Protein AF-A0A7J5V8K5-F1 (afdb_monomer_lite)

Structure (mmCIF, N/CA/C/O backbone):
data_AF-A0A7J5V8K5-F1
#
_entry.id   AF-A0A7J5V8K5-F1
#
loop_
_atom_site.group_PDB
_atom_site.id
_atom_site.type_symbol
_atom_site.label_atom_id
_atom_site.label_alt_id
_atom_site.label_comp_id
_atom_site.label_asym_id
_atom_site.label_entity_id
_atom_site.label_seq_id
_atom_site.pdbx_PDB_ins_code
_atom_site.Cartn_x
_atom_site.Cartn_y
_atom_site.Cartn_z
_atom_site.occupancy
_atom_site.B_iso_or_equiv
_atom_site.auth_seq_id
_atom_site.auth_comp_id
_atom_site.auth_asym_id
_atom_site.auth_atom_id
_atom_site.pdbx_PDB_model_num
ATOM 1 N N . MET A 1 1 ? 16.771 4.277 -24.508 1.00 69.88 1 MET A N 1
ATOM 2 C CA . MET A 1 1 ? 15.821 3.218 -24.104 1.00 69.88 1 MET A CA 1
ATOM 3 C C . MET A 1 1 ? 15.955 2.883 -22.623 1.00 69.88 1 MET A C 1
ATOM 5 O O . MET A 1 1 ? 14.936 2.767 -21.957 1.00 69.88 1 MET A O 1
ATOM 9 N N . ASP A 1 2 ? 17.167 2.851 -22.069 1.00 85.88 2 ASP A N 1
ATOM 10 C CA . ASP A 1 2 ? 17.389 2.451 -20.666 1.00 85.88 2 ASP A CA 1
ATOM 11 C C . ASP A 1 2 ? 16.831 3.447 -19.639 1.00 85.88 2 ASP A C 1
ATOM 13 O O . ASP A 1 2 ? 16.218 3.052 -18.650 1.00 85.88 2 ASP A O 1
ATOM 17 N N . TYR A 1 3 ? 16.928 4.752 -19.916 1.00 93.81 3 TYR A N 1
ATOM 18 C CA . TYR A 1 3 ? 16.337 5.787 -19.059 1.00 93.81 3 TYR A CA 1
ATOM 19 C C . TYR A 1 3 ? 14.814 5.668 -18.930 1.00 93.81 3 TYR A C 1
ATOM 21 O O . TYR A 1 3 ? 14.269 5.931 -17.862 1.00 93.81 3 TYR A O 1
ATOM 29 N N . LEU A 1 4 ? 14.125 5.238 -19.994 1.00 95.12 4 LEU A N 1
ATOM 30 C CA . LEU A 1 4 ? 12.677 5.025 -19.966 1.00 95.12 4 LEU A CA 1
ATOM 31 C C . LEU A 1 4 ? 12.321 3.916 -18.969 1.00 95.12 4 LEU A C 1
ATOM 33 O O . LEU A 1 4 ? 11.421 4.083 -18.152 1.00 95.12 4 LEU A O 1
ATOM 37 N N . ILE A 1 5 ? 13.061 2.805 -19.009 1.00 93.12 5 ILE A N 1
ATOM 38 C CA . ILE A 1 5 ? 12.862 1.668 -18.105 1.00 93.12 5 ILE A CA 1
ATOM 39 C C . ILE A 1 5 ? 13.122 2.093 -16.657 1.00 93.12 5 ILE A C 1
ATOM 41 O O . ILE A 1 5 ? 12.309 1.806 -15.783 1.00 93.12 5 ILE A O 1
ATOM 45 N N . ILE A 1 6 ? 14.199 2.841 -16.400 1.00 94.38 6 ILE A N 1
ATOM 46 C CA . ILE A 1 6 ? 14.510 3.351 -15.056 1.00 94.38 6 ILE A CA 1
ATOM 47 C C . ILE A 1 6 ? 13.384 4.255 -14.533 1.00 94.38 6 ILE A C 1
ATOM 49 O O . ILE A 1 6 ? 12.945 4.089 -13.394 1.00 94.38 6 ILE A O 1
ATOM 53 N N . LEU A 1 7 ? 12.865 5.172 -15.357 1.00 96.31 7 LEU A N 1
ATOM 54 C CA . LEU A 1 7 ? 11.741 6.033 -14.975 1.00 96.31 7 LEU A CA 1
ATOM 55 C C . LEU A 1 7 ? 10.473 5.226 -14.664 1.00 96.31 7 LEU A C 1
ATOM 57 O O . LEU A 1 7 ? 9.782 5.537 -13.694 1.00 96.31 7 LEU A O 1
ATOM 61 N N . ILE A 1 8 ? 10.191 4.169 -15.433 1.00 96.12 8 ILE A N 1
ATOM 62 C CA . ILE A 1 8 ? 9.069 3.255 -15.169 1.00 96.12 8 ILE A CA 1
ATOM 63 C C . ILE A 1 8 ? 9.258 2.544 -13.827 1.00 96.12 8 ILE A C 1
ATOM 65 O O . ILE A 1 8 ? 8.321 2.494 -13.029 1.00 96.12 8 ILE A O 1
ATOM 69 N N . ILE A 1 9 ? 10.455 2.026 -13.542 1.00 96.44 9 ILE A N 1
ATOM 70 C CA . ILE A 1 9 ? 10.759 1.336 -12.279 1.00 96.44 9 ILE A CA 1
ATOM 71 C C . ILE A 1 9 ? 10.558 2.280 -11.091 1.00 96.44 9 ILE A C 1
ATOM 73 O O . ILE A 1 9 ? 9.871 1.930 -10.129 1.00 96.44 9 ILE A O 1
ATOM 77 N N . ILE A 1 10 ? 11.099 3.497 -11.168 1.00 97.50 10 ILE A N 1
ATOM 78 C CA . ILE A 1 10 ? 10.963 4.497 -10.102 1.00 97.50 10 ILE A CA 1
ATOM 79 C C . ILE A 1 10 ? 9.493 4.896 -9.934 1.00 97.50 10 ILE A C 1
ATOM 81 O O . ILE A 1 10 ? 8.965 4.849 -8.822 1.00 97.50 10 ILE A O 1
ATOM 85 N N . GLY A 1 11 ? 8.810 5.237 -11.030 1.00 97.75 11 GLY A N 1
ATOM 86 C CA . GLY A 1 11 ? 7.411 5.662 -11.008 1.00 97.75 11 GLY A CA 1
ATOM 87 C C . GLY A 1 11 ? 6.476 4.589 -10.449 1.00 97.75 11 GLY A C 1
ATOM 88 O O . GLY A 1 11 ? 5.663 4.877 -9.571 1.00 97.75 11 GLY A O 1
ATOM 89 N N . THR A 1 12 ? 6.626 3.338 -10.890 1.00 97.19 12 THR A N 1
ATOM 90 C CA . THR A 1 12 ? 5.828 2.211 -10.376 1.00 97.19 12 THR A CA 1
ATOM 91 C C . THR A 1 12 ? 6.148 1.893 -8.919 1.00 97.19 12 THR A C 1
ATOM 93 O O . THR A 1 12 ? 5.227 1.611 -8.159 1.00 97.19 12 THR A O 1
ATOM 96 N N . SER A 1 13 ? 7.404 2.015 -8.483 1.00 97.00 13 SER A N 1
ATOM 97 C CA . SER A 1 13 ? 7.774 1.827 -7.073 1.00 97.00 13 SER A CA 1
ATOM 98 C C . SER A 1 13 ? 7.132 2.887 -6.177 1.00 97.00 13 SER A C 1
ATOM 100 O O . SER A 1 13 ? 6.523 2.551 -5.160 1.00 97.00 13 SER A O 1
ATOM 102 N N . ILE A 1 14 ? 7.189 4.162 -6.579 1.00 98.00 14 ILE A N 1
ATOM 103 C CA . ILE A 1 14 ? 6.506 5.261 -5.878 1.00 98.00 14 ILE A CA 1
ATOM 104 C C . ILE A 1 14 ? 4.995 5.011 -5.843 1.00 98.00 14 ILE A C 1
ATOM 106 O O . ILE A 1 14 ? 4.365 5.155 -4.794 1.00 98.00 14 ILE A O 1
ATOM 110 N N . TRP A 1 15 ? 4.408 4.595 -6.964 1.00 98.19 15 TRP A N 1
ATOM 111 C CA . TRP A 1 15 ? 2.990 4.261 -7.028 1.00 98.19 15 TRP A CA 1
ATOM 112 C C . TRP A 1 15 ? 2.620 3.129 -6.059 1.00 98.19 15 TRP A C 1
ATOM 114 O O . TRP A 1 15 ? 1.647 3.272 -5.321 1.00 98.19 15 TRP A O 1
ATOM 124 N N . VAL A 1 16 ? 3.421 2.060 -5.980 1.00 97.88 16 VAL A N 1
ATOM 125 C CA . VAL A 1 16 ? 3.226 0.952 -5.027 1.00 97.88 16 VAL A CA 1
ATOM 126 C C . VAL A 1 16 ? 3.191 1.454 -3.586 1.00 97.88 16 VAL A C 1
ATOM 128 O O . VAL A 1 16 ? 2.353 1.002 -2.812 1.00 97.88 16 VAL A O 1
ATOM 131 N N . TYR A 1 17 ? 4.040 2.414 -3.211 1.00 97.56 17 TYR A N 1
ATOM 132 C CA . TYR A 1 17 ? 4.004 2.998 -1.868 1.00 97.56 17 TYR A CA 1
ATOM 133 C C . TYR A 1 17 ? 2.651 3.655 -1.561 1.00 97.56 17 TYR A C 1
ATOM 135 O O . TYR A 1 17 ? 2.054 3.400 -0.510 1.00 97.56 17 TYR A O 1
ATOM 143 N N . PHE A 1 18 ? 2.153 4.493 -2.474 1.00 97.88 18 PHE A N 1
ATOM 144 C CA . PHE A 1 18 ? 0.875 5.181 -2.289 1.00 97.88 18 PHE A CA 1
ATOM 145 C C . PHE A 1 18 ? -0.322 4.232 -2.378 1.00 97.88 18 PHE A C 1
ATOM 147 O O . PHE A 1 18 ? -1.245 4.363 -1.576 1.00 97.88 18 PHE A O 1
ATOM 154 N N . ASP A 1 19 ? -0.297 3.252 -3.282 1.00 97.00 19 ASP A N 1
ATOM 155 C CA . ASP A 1 19 ? -1.324 2.210 -3.374 1.00 97.00 19 ASP A CA 1
ATOM 156 C C . ASP A 1 19 ? -1.353 1.355 -2.097 1.00 97.00 19 ASP A C 1
ATOM 158 O O . ASP A 1 19 ? -2.418 1.145 -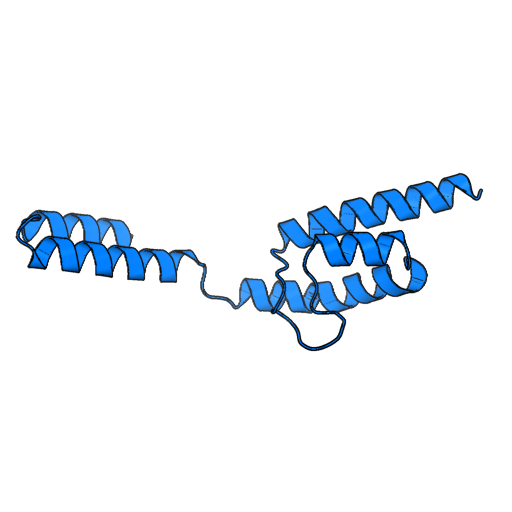1.523 1.00 97.00 19 ASP A O 1
ATOM 162 N N . ALA A 1 20 ? -0.195 0.958 -1.563 1.00 96.00 20 ALA A N 1
ATOM 163 C CA . ALA A 1 20 ? -0.115 0.208 -0.313 1.00 96.00 20 ALA A CA 1
ATOM 164 C C . ALA A 1 20 ? -0.669 1.018 0.871 1.00 96.00 20 ALA A C 1
ATOM 166 O O . ALA A 1 20 ? -1.346 0.468 1.742 1.00 96.00 20 ALA A O 1
ATOM 167 N N . LYS A 1 21 ? -0.429 2.335 0.904 1.00 95.44 21 LYS A N 1
ATOM 168 C CA . LYS A 1 21 ? -1.028 3.215 1.919 1.00 95.44 21 LYS A CA 1
ATOM 169 C C . LYS A 1 21 ? -2.532 3.379 1.733 1.00 95.44 21 LYS A C 1
ATOM 171 O O . LYS A 1 21 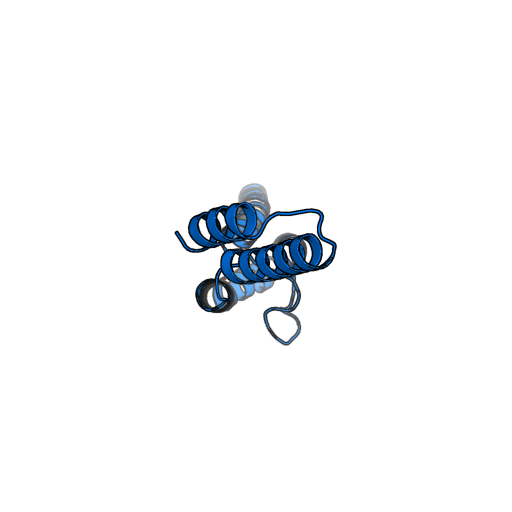? -3.248 3.344 2.730 1.00 95.44 21 LYS A O 1
ATOM 176 N N . SER A 1 22 ? -3.011 3.532 0.499 1.00 94.38 22 SER A N 1
ATOM 177 C CA . SER A 1 22 ? -4.436 3.747 0.220 1.00 94.38 22 SER A CA 1
ATOM 178 C C . SER A 1 22 ? -5.281 2.517 0.546 1.00 94.38 22 SER A C 1
ATOM 180 O O . SER A 1 22 ? -6.377 2.654 1.081 1.00 94.38 22 SER A O 1
ATOM 182 N N . ILE A 1 23 ? -4.754 1.311 0.308 1.00 93.62 23 ILE A N 1
ATOM 183 C CA . ILE A 1 23 ? -5.437 0.061 0.666 1.00 93.62 23 ILE A CA 1
ATOM 184 C C . ILE A 1 23 ? -5.208 -0.348 2.123 1.00 93.62 23 ILE A C 1
ATOM 186 O O . ILE A 1 23 ? -5.799 -1.332 2.555 1.00 93.62 23 ILE A O 1
ATOM 190 N N . GLY A 1 24 ? -4.361 0.369 2.870 1.00 92.88 24 GLY A N 1
ATOM 191 C CA . GLY A 1 24 ? -4.122 0.151 4.296 1.00 92.88 24 GLY A CA 1
ATOM 192 C C . GLY A 1 24 ? -3.172 -1.001 4.636 1.00 92.88 24 GLY A C 1
ATOM 193 O O . GLY A 1 24 ? -3.370 -1.652 5.663 1.00 92.88 24 GLY A O 1
ATOM 194 N N . VAL A 1 25 ? -2.166 -1.290 3.803 1.00 94.62 25 VAL A N 1
ATOM 195 C CA . VAL A 1 25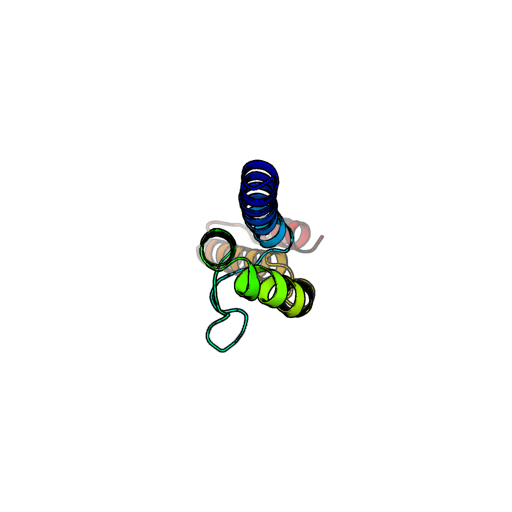 ? -1.154 -2.324 4.092 1.00 94.62 25 VAL A CA 1
ATOM 196 C C . VAL A 1 25 ? -0.421 -2.003 5.395 1.00 94.62 25 VAL A C 1
ATOM 198 O O . VAL A 1 25 ? 0.077 -0.894 5.605 1.00 94.62 25 VAL A O 1
ATOM 201 N N . LYS A 1 26 ? -0.315 -3.002 6.266 1.00 91.81 26 LYS A N 1
ATOM 202 C CA . LYS A 1 26 ? 0.367 -2.968 7.558 1.00 91.81 26 LYS A CA 1
ATOM 203 C C . LYS A 1 26 ? 1.254 -4.198 7.695 1.00 91.81 26 LYS A C 1
ATOM 205 O O . LYS A 1 26 ? 0.952 -5.277 7.191 1.00 91.81 26 LYS A O 1
ATOM 210 N N . LYS A 1 27 ? 2.347 -4.036 8.436 1.00 90.06 27 LYS A N 1
ATOM 211 C CA . LYS A 1 27 ? 3.188 -5.164 8.838 1.00 90.06 27 LYS A CA 1
ATOM 212 C C . LYS A 1 27 ? 2.391 -6.062 9.792 1.00 90.06 27 LYS A C 1
ATOM 214 O O . LYS A 1 27 ? 1.730 -5.555 10.693 1.00 90.06 27 LYS A O 1
ATOM 219 N N . GLY A 1 28 ? 2.461 -7.370 9.592 1.00 87.62 28 GLY A N 1
ATOM 220 C CA . GLY A 1 28 ? 1.754 -8.387 10.374 1.00 87.62 28 GLY A CA 1
ATOM 221 C C . GLY A 1 28 ? 0.503 -8.975 9.714 1.00 87.62 28 GLY A C 1
ATOM 222 O O . GLY A 1 28 ? -0.093 -9.866 10.302 1.00 87.62 28 GLY A O 1
ATOM 223 N N . GLN A 1 29 ? 0.082 -8.500 8.535 1.00 88.94 29 GLN A N 1
ATOM 224 C CA . GLN A 1 29 ? -1.212 -8.892 7.951 1.00 88.94 29 GLN A CA 1
ATOM 225 C C . GLN A 1 29 ? -1.211 -10.244 7.241 1.00 88.94 29 GLN A C 1
ATOM 227 O O . GLN A 1 29 ? -2.219 -10.941 7.265 1.00 88.94 29 GLN A O 1
ATOM 232 N N . ILE A 1 30 ? -0.101 -10.598 6.599 1.00 88.25 30 ILE A N 1
ATOM 233 C CA . ILE A 1 30 ? 0.054 -11.867 5.884 1.00 88.25 30 ILE A CA 1
ATOM 234 C C . ILE A 1 30 ? 1.249 -12.621 6.451 1.00 88.25 30 ILE A C 1
ATOM 236 O O . ILE A 1 30 ? 2.146 -12.021 7.038 1.00 88.25 30 ILE A O 1
ATOM 240 N N . THR A 1 31 ? 1.283 -13.938 6.293 1.00 87.56 31 THR A N 1
ATOM 241 C CA . THR A 1 31 ? 2.421 -14.754 6.730 1.00 87.56 31 THR A CA 1
ATOM 242 C C . THR A 1 31 ? 3.497 -14.836 5.641 1.00 87.56 31 THR A C 1
ATOM 244 O O . THR A 1 31 ? 3.241 -14.624 4.454 1.00 87.56 31 THR A O 1
ATOM 247 N N . GLY A 1 32 ? 4.736 -15.126 6.049 1.00 88.00 32 GLY A N 1
ATOM 248 C CA . GLY A 1 32 ? 5.876 -15.295 5.143 1.00 88.00 32 GLY A CA 1
ATOM 249 C C . GLY A 1 32 ? 6.643 -14.009 4.815 1.00 88.00 32 GLY A C 1
ATOM 250 O O . GLY A 1 32 ? 6.476 -12.969 5.450 1.00 88.00 32 GLY A O 1
ATOM 251 N N . ILE A 1 33 ? 7.516 -14.091 3.807 1.00 88.56 33 ILE A N 1
ATOM 252 C CA . ILE A 1 33 ? 8.481 -13.030 3.449 1.00 88.56 33 ILE A CA 1
ATOM 253 C C . ILE A 1 33 ? 7.831 -11.756 2.888 1.00 88.56 33 ILE A C 1
ATOM 255 O O . ILE A 1 33 ? 8.434 -10.689 2.915 1.00 88.56 33 ILE A O 1
ATOM 259 N N . ALA A 1 34 ? 6.586 -11.855 2.416 1.00 89.25 34 ALA A N 1
ATOM 260 C CA . ALA A 1 34 ? 5.805 -10.736 1.893 1.00 89.25 34 ALA A CA 1
ATOM 261 C C . ALA A 1 34 ? 5.131 -9.899 3.003 1.00 89.25 34 ALA A C 1
ATOM 263 O O . ALA A 1 34 ? 4.407 -8.947 2.714 1.00 89.25 34 ALA A O 1
ATOM 264 N N . ASN A 1 35 ? 5.362 -10.238 4.277 1.00 92.31 35 ASN A N 1
ATOM 265 C CA . ASN A 1 35 ? 4.792 -9.557 5.436 1.00 92.31 35 ASN A CA 1
ATOM 266 C C . ASN A 1 35 ? 5.458 -8.197 5.721 1.00 92.31 35 ASN A C 1
ATOM 268 O O . ASN A 1 35 ? 6.079 -7.970 6.765 1.00 92.31 35 ASN A O 1
ATOM 272 N N . MET A 1 36 ? 5.358 -7.288 4.759 1.00 92.69 36 MET A N 1
ATOM 273 C CA . MET A 1 36 ? 6.016 -5.991 4.775 1.00 92.69 36 MET A CA 1
ATOM 274 C C . MET A 1 36 ? 5.000 -4.852 4.756 1.00 92.69 36 MET A C 1
ATOM 276 O O . MET A 1 36 ? 3.908 -4.964 4.203 1.00 92.69 36 MET A O 1
ATOM 280 N N . GLY A 1 37 ? 5.380 -3.727 5.365 1.00 93.38 37 GLY A N 1
ATOM 281 C CA . GLY A 1 37 ? 4.620 -2.483 5.259 1.00 93.38 37 GLY A CA 1
ATOM 282 C C . GLY A 1 37 ? 4.842 -1.771 3.915 1.00 93.38 37 GLY A C 1
ATOM 283 O O . GLY A 1 37 ? 5.698 -2.189 3.132 1.00 93.38 37 GLY A O 1
ATOM 284 N N . PRO A 1 38 ? 4.145 -0.646 3.670 1.00 95.94 38 PRO A N 1
ATOM 285 C CA . PRO A 1 38 ? 4.230 0.119 2.421 1.00 95.94 38 PRO A CA 1
ATOM 286 C C . PRO A 1 38 ? 5.659 0.493 2.012 1.00 95.94 38 PRO A C 1
ATOM 288 O O . PRO A 1 38 ? 6.019 0.412 0.843 1.00 95.94 38 PRO A O 1
ATOM 291 N N . LEU A 1 39 ? 6.498 0.859 2.986 1.00 96.31 39 LEU A N 1
ATOM 292 C CA . LEU A 1 39 ? 7.890 1.231 2.734 1.00 96.31 39 LEU A CA 1
ATOM 293 C C . LEU A 1 39 ? 8.763 0.022 2.350 1.00 96.31 39 LEU A C 1
ATOM 295 O O . LEU A 1 39 ? 9.663 0.148 1.528 1.00 96.31 39 LEU A O 1
ATOM 299 N N . GLY A 1 40 ? 8.475 -1.161 2.900 1.00 95.44 40 GLY A N 1
ATOM 300 C CA . GLY A 1 40 ? 9.159 -2.393 2.499 1.00 95.44 40 GLY A CA 1
ATOM 301 C C . GLY A 1 40 ? 8.830 -2.763 1.054 1.00 95.44 40 GLY A C 1
ATOM 302 O O . GLY A 1 40 ? 9.735 -3.014 0.265 1.00 95.44 40 GLY A O 1
ATOM 303 N N . TRP A 1 41 ? 7.548 -2.692 0.678 1.00 96.50 41 TRP A N 1
ATOM 304 C CA . TRP A 1 41 ? 7.110 -2.916 -0.704 1.00 96.50 41 TRP A CA 1
ATOM 305 C C . TRP A 1 41 ? 7.707 -1.915 -1.695 1.00 96.50 41 TRP A C 1
ATOM 307 O O . TRP A 1 41 ? 8.103 -2.322 -2.785 1.00 96.50 41 TRP A O 1
ATOM 317 N N . PHE A 1 42 ? 7.839 -0.643 -1.303 1.00 97.62 42 PHE A N 1
ATOM 318 C CA . PHE A 1 42 ? 8.541 0.374 -2.089 1.00 97.62 42 PHE A CA 1
ATOM 319 C C . PHE A 1 42 ? 9.980 -0.044 -2.414 1.00 97.62 42 PHE A C 1
ATOM 321 O O . PHE A 1 42 ? 10.344 -0.105 -3.585 1.00 97.62 42 PHE A O 1
ATOM 328 N N . PHE A 1 43 ? 10.787 -0.376 -1.401 1.00 97.25 43 PHE A N 1
ATOM 329 C CA . PHE A 1 43 ? 12.194 -0.729 -1.614 1.00 97.25 43 PHE A CA 1
ATOM 330 C C . PHE A 1 43 ? 12.367 -2.052 -2.363 1.00 97.25 43 PHE A C 1
ATOM 332 O O . PHE A 1 43 ? 13.247 -2.164 -3.214 1.00 97.25 43 PHE A O 1
ATOM 339 N N . VAL A 1 44 ? 11.505 -3.037 -2.104 1.00 96.69 44 VAL A N 1
ATOM 340 C CA . VAL A 1 44 ? 11.507 -4.297 -2.857 1.00 96.69 44 VAL A CA 1
ATOM 341 C C . VAL A 1 44 ? 11.186 -4.048 -4.334 1.00 96.69 44 VAL A C 1
ATOM 343 O O . VAL A 1 44 ? 11.866 -4.599 -5.195 1.00 96.69 44 VAL A O 1
ATOM 346 N N . CYS A 1 45 ? 10.218 -3.185 -4.656 1.00 96.88 45 CYS A N 1
ATOM 347 C CA . CYS A 1 45 ? 9.932 -2.823 -6.049 1.00 96.88 45 CYS A CA 1
ATOM 348 C C . CYS A 1 45 ? 11.038 -1.961 -6.676 1.00 96.88 45 CYS A C 1
ATOM 350 O O . CYS A 1 45 ? 11.296 -2.103 -7.866 1.00 96.88 45 CYS A O 1
ATOM 352 N N . LEU A 1 46 ? 11.720 -1.123 -5.890 1.00 96.19 46 LEU A N 1
ATOM 353 C CA . LEU A 1 46 ? 12.796 -0.262 -6.379 1.00 96.19 46 LEU A CA 1
ATOM 354 C C . LEU A 1 46 ? 14.051 -1.060 -6.761 1.00 96.19 46 LEU A C 1
ATOM 356 O O . LEU A 1 46 ? 14.646 -0.794 -7.802 1.00 96.19 46 LEU A O 1
ATOM 360 N N . PHE A 1 47 ? 14.450 -2.034 -5.936 1.00 96.12 47 PHE A N 1
ATOM 361 C CA . PHE A 1 47 ? 15.693 -2.794 -6.131 1.00 96.12 47 PHE A CA 1
ATOM 362 C C . PHE A 1 47 ? 15.498 -4.149 -6.819 1.00 96.12 47 PHE A C 1
ATOM 364 O O . PHE A 1 47 ? 16.407 -4.631 -7.488 1.00 96.12 47 PHE A O 1
ATOM 371 N N . LEU A 1 48 ? 14.326 -4.773 -6.671 1.00 96.31 48 LEU A N 1
ATOM 372 C CA . LEU A 1 48 ? 14.013 -6.103 -7.207 1.00 96.31 48 LEU A CA 1
ATOM 373 C C . LEU A 1 48 ? 12.774 -6.064 -8.108 1.00 96.31 48 LEU A C 1
ATOM 375 O O . LEU A 1 48 ? 11.971 -6.992 -8.082 1.00 96.31 48 LEU A O 1
ATOM 379 N N . TRP A 1 49 ? 12.609 -5.003 -8.903 1.00 96.38 49 TRP A N 1
ATOM 380 C CA . TRP A 1 49 ? 11.388 -4.699 -9.664 1.00 96.38 49 TRP A CA 1
ATOM 381 C C . TRP A 1 49 ? 10.760 -5.901 -10.386 1.00 96.38 49 TRP A C 1
ATOM 383 O O . TRP A 1 49 ? 9.567 -6.152 -10.224 1.00 96.38 49 TRP A O 1
ATOM 393 N N . ILE A 1 50 ? 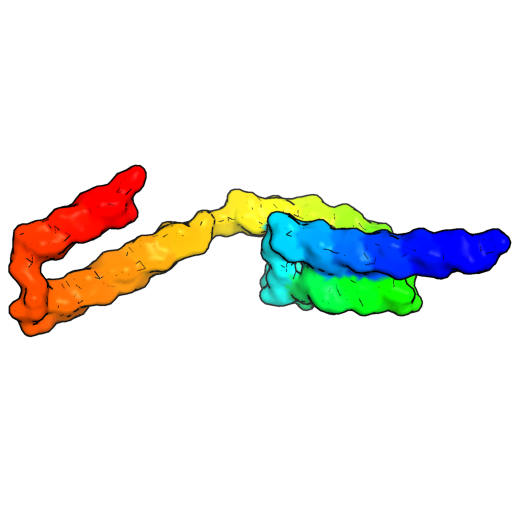11.572 -6.693 -11.100 1.00 95.50 50 ILE A N 1
ATOM 394 C CA . ILE A 1 50 ? 11.135 -7.865 -11.884 1.00 95.50 50 ILE A CA 1
ATOM 395 C C . ILE A 1 50 ? 10.354 -8.883 -11.041 1.00 95.50 50 ILE A C 1
ATOM 397 O O . ILE A 1 50 ? 9.436 -9.519 -11.547 1.00 95.50 50 ILE A O 1
ATOM 401 N N . ILE A 1 51 ? 10.696 -9.035 -9.761 1.00 96.25 51 ILE A N 1
ATOM 402 C CA . ILE A 1 51 ? 10.058 -9.997 -8.851 1.00 96.25 51 ILE A CA 1
ATOM 403 C C . ILE A 1 51 ? 9.130 -9.268 -7.874 1.00 96.25 51 ILE A C 1
ATOM 405 O O . ILE A 1 51 ? 7.986 -9.668 -7.668 1.00 96.25 51 ILE A O 1
ATOM 409 N N . GLY A 1 52 ? 9.608 -8.172 -7.290 1.00 95.69 52 GLY A N 1
ATOM 410 C CA . GLY A 1 52 ? 8.915 -7.394 -6.274 1.00 95.69 52 GLY A CA 1
ATOM 411 C C . GLY A 1 52 ? 7.571 -6.851 -6.740 1.00 95.69 52 GLY A C 1
ATOM 412 O O . GLY A 1 52 ? 6.578 -6.988 -6.023 1.00 95.69 52 GLY A O 1
ATOM 413 N N . PHE A 1 53 ? 7.519 -6.290 -7.951 1.00 96.31 53 PHE A N 1
ATOM 414 C CA . PHE A 1 53 ? 6.297 -5.689 -8.476 1.00 96.31 53 PHE A CA 1
ATOM 415 C C . PHE A 1 53 ? 5.214 -6.736 -8.806 1.00 96.31 53 PHE A C 1
ATOM 417 O O . PHE A 1 53 ? 4.093 -6.589 -8.307 1.00 96.31 53 PHE A O 1
ATOM 424 N N . PRO A 1 54 ? 5.499 -7.840 -9.532 1.00 97.19 54 PRO A N 1
ATOM 425 C CA . PRO A 1 54 ? 4.514 -8.908 -9.722 1.00 97.19 54 PRO A CA 1
ATOM 426 C C . PRO A 1 54 ? 4.017 -9.529 -8.413 1.00 97.19 54 PRO A C 1
ATOM 428 O O . PRO A 1 54 ? 2.817 -9.762 -8.253 1.00 97.19 54 PRO A O 1
ATOM 431 N N . VAL A 1 55 ? 4.914 -9.753 -7.446 1.00 96.62 55 VAL A N 1
ATOM 432 C CA . VAL A 1 55 ? 4.541 -10.304 -6.135 1.00 96.62 55 VAL A CA 1
ATOM 433 C C . VAL A 1 55 ? 3.641 -9.332 -5.363 1.00 96.62 55 VAL A C 1
ATOM 435 O O . VAL A 1 55 ? 2.654 -9.771 -4.766 1.00 96.62 55 VAL A O 1
ATOM 438 N N . TYR A 1 56 ? 3.914 -8.023 -5.414 1.00 95.81 56 TYR A N 1
ATOM 439 C CA . TYR A 1 56 ? 3.038 -7.006 -4.825 1.00 95.81 56 TYR A CA 1
ATOM 440 C C . TYR A 1 56 ? 1.626 -7.077 -5.411 1.00 95.81 56 TYR A C 1
ATOM 442 O O . TYR A 1 56 ? 0.651 -7.152 -4.662 1.00 95.81 56 TYR A O 1
ATOM 450 N N . LEU A 1 57 ? 1.503 -7.114 -6.743 1.00 96.50 57 LEU A N 1
ATOM 451 C CA . LEU A 1 57 ? 0.203 -7.181 -7.414 1.00 96.50 57 LEU A CA 1
ATOM 452 C C . LEU A 1 57 ? -0.575 -8.450 -7.047 1.00 96.50 57 LEU A C 1
ATOM 454 O O . LEU A 1 57 ? -1.775 -8.366 -6.780 1.00 96.50 57 LEU A O 1
ATOM 458 N N . ALA A 1 58 ? 0.102 -9.599 -6.962 1.00 95.94 58 ALA A N 1
ATOM 459 C CA . ALA A 1 58 ? -0.514 -10.853 -6.532 1.00 95.94 58 ALA A CA 1
ATOM 460 C C . ALA A 1 58 ? -1.036 -10.775 -5.083 1.00 95.94 58 ALA A C 1
ATOM 462 O O . ALA A 1 58 ? -2.137 -11.243 -4.789 1.00 95.94 58 ALA A O 1
ATOM 463 N N . LYS A 1 59 ? -0.279 -10.142 -4.174 1.00 94.19 59 LYS A N 1
ATOM 464 C CA . LYS A 1 59 ? -0.655 -9.988 -2.756 1.00 94.19 59 LYS A CA 1
ATOM 465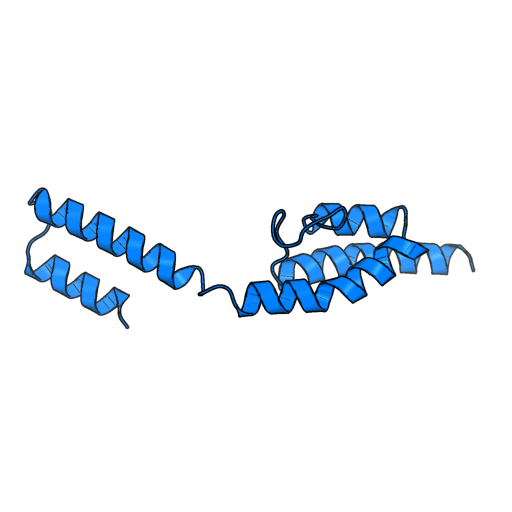 C C . LYS A 1 59 ? -1.627 -8.844 -2.480 1.00 94.19 59 LYS A C 1
ATOM 467 O O . LYS A 1 59 ? -2.328 -8.868 -1.469 1.00 94.19 59 LYS A O 1
ATOM 472 N N . ARG A 1 60 ? -1.751 -7.878 -3.390 1.00 94.50 60 ARG A N 1
ATOM 473 C CA . ARG A 1 60 ? -2.653 -6.726 -3.257 1.00 94.50 60 ARG A CA 1
ATOM 474 C C . ARG A 1 60 ? -4.100 -7.129 -2.970 1.00 94.50 60 ARG A C 1
ATOM 476 O O . ARG A 1 60 ? -4.758 -6.499 -2.142 1.00 94.50 60 ARG A O 1
ATOM 483 N N . GLY A 1 61 ? -4.597 -8.170 -3.640 1.00 93.44 61 GLY A N 1
ATOM 484 C CA . GLY A 1 61 ? -5.951 -8.685 -3.413 1.00 93.44 61 GLY A CA 1
ATOM 485 C C . GLY A 1 61 ? -6.153 -9.213 -1.990 1.00 93.44 61 GLY A C 1
ATOM 486 O O . GLY A 1 61 ? -7.190 -8.967 -1.376 1.00 93.44 61 GLY A O 1
ATOM 487 N N . GLU A 1 62 ? -5.137 -9.872 -1.433 1.00 93.44 62 GLU A N 1
ATOM 488 C CA . GLU A 1 62 ? -5.148 -10.403 -0.069 1.00 93.44 62 GLU A CA 1
ATOM 489 C C . GLU A 1 62 ? -5.176 -9.274 0.971 1.00 93.44 62 GLU A C 1
ATOM 491 O O . GLU A 1 62 ? -6.034 -9.283 1.854 1.00 93.44 62 GLU A O 1
ATOM 496 N N . PHE A 1 63 ? -4.335 -8.244 0.811 1.00 93.88 63 PHE A N 1
ATOM 497 C CA . PHE A 1 63 ? -4.345 -7.066 1.690 1.00 93.88 63 PHE A CA 1
ATOM 498 C C . PHE A 1 63 ? -5.693 -6.346 1.685 1.00 93.88 63 PHE A C 1
ATOM 500 O O . PHE A 1 63 ? -6.216 -6.008 2.748 1.00 93.88 63 PHE A O 1
ATOM 507 N N . LYS A 1 64 ? -6.292 -6.152 0.502 1.00 92.81 64 LYS A N 1
ATOM 508 C CA . LYS A 1 64 ? -7.627 -5.551 0.386 1.00 92.81 64 LYS A CA 1
ATOM 509 C C . LYS A 1 64 ? -8.681 -6.356 1.136 1.00 92.81 64 LYS A C 1
ATOM 511 O O . LYS A 1 64 ? -9.462 -5.763 1.869 1.00 92.81 64 LYS A O 1
ATOM 516 N N . ARG A 1 65 ? -8.673 -7.686 0.994 1.00 91.94 65 ARG A N 1
ATOM 517 C CA . ARG A 1 65 ? -9.604 -8.570 1.708 1.00 91.94 65 ARG A CA 1
ATOM 518 C C . ARG A 1 65 ? -9.428 -8.493 3.219 1.00 91.94 65 ARG A C 1
ATOM 520 O O . ARG A 1 65 ? -10.418 -8.411 3.937 1.00 91.94 65 ARG A O 1
ATOM 527 N N . ILE A 1 66 ? -8.192 -8.517 3.712 1.00 91.12 66 ILE A N 1
ATOM 528 C CA . ILE A 1 66 ? -7.920 -8.411 5.152 1.00 91.12 66 ILE A CA 1
ATOM 529 C C . ILE A 1 66 ? -8.422 -7.065 5.680 1.00 91.12 66 ILE A C 1
ATOM 531 O O . ILE A 1 66 ? -9.122 -7.025 6.688 1.00 91.12 66 ILE A O 1
ATOM 535 N N . ASN A 1 67 ? -8.133 -5.973 4.971 1.00 90.38 67 ASN A N 1
ATOM 536 C CA . ASN A 1 67 ? -8.546 -4.634 5.387 1.00 90.38 67 ASN A CA 1
ATOM 537 C C . ASN A 1 67 ? -10.051 -4.384 5.263 1.00 90.38 67 ASN A C 1
ATOM 539 O O . ASN A 1 67 ? -10.583 -3.619 6.058 1.00 90.38 67 ASN A O 1
ATOM 543 N N . SER A 1 68 ? -10.745 -5.043 4.330 1.00 87.94 68 SER A N 1
ATOM 544 C CA . SER A 1 68 ? -12.208 -4.987 4.242 1.00 87.94 68 SER A CA 1
ATOM 545 C C . SER A 1 68 ? -12.910 -5.876 5.270 1.00 87.94 68 SER A C 1
ATOM 547 O O . SER A 1 68 ? -14.066 -5.629 5.586 1.00 87.94 68 SER A O 1
ATOM 549 N N . SER A 1 69 ? -12.240 -6.926 5.760 1.00 79.00 69 SER A N 1
ATOM 550 C CA . SER A 1 69 ? -12.808 -7.882 6.728 1.00 79.00 69 SER A CA 1
ATOM 551 C C . SER A 1 69 ? -12.525 -7.500 8.180 1.00 79.00 69 SER A C 1
ATOM 553 O O . SER A 1 69 ? -13.135 -8.051 9.092 1.00 79.00 69 SER A O 1
ATOM 555 N N . GLN A 1 70 ? -11.577 -6.594 8.419 1.00 65.88 70 GLN A N 1
ATOM 556 C CA . GLN A 1 70 ? -11.355 -6.050 9.751 1.00 65.88 70 GLN A CA 1
ATOM 557 C C . GLN A 1 70 ? -12.546 -5.158 10.125 1.00 65.88 70 GLN A C 1
ATOM 559 O O . GLN A 1 70 ? -12.861 -4.244 9.358 1.00 65.88 70 GLN A O 1
ATOM 564 N N . PRO A 1 71 ? -13.193 -5.377 11.288 1.00 53.69 71 PRO A N 1
ATOM 565 C CA . PRO A 1 71 ? -14.172 -4.428 11.793 1.00 53.69 71 PRO A CA 1
ATOM 566 C C . PRO A 1 71 ? -13.477 -3.070 11.869 1.00 53.69 71 PRO A C 1
ATOM 568 O O . PRO A 1 71 ? -12.352 -2.966 12.368 1.00 53.69 71 PRO A O 1
ATOM 571 N N . SER A 1 72 ? -14.103 -2.050 11.280 1.00 51.69 72 SER A N 1
ATOM 572 C CA . SER A 1 72 ? -13.553 -0.699 11.224 1.00 51.69 72 SER A CA 1
ATOM 573 C C . SER A 1 72 ? -12.999 -0.317 12.592 1.00 51.69 72 SER A C 1
ATOM 575 O O . SER A 1 72 ? -13.669 -0.517 13.604 1.00 51.69 72 SER A O 1
ATOM 577 N N . LYS A 1 73 ? -11.789 0.249 12.631 1.00 52.75 73 LYS A N 1
ATOM 578 C CA . LYS A 1 73 ? -11.135 0.715 13.865 1.00 52.75 73 LYS A CA 1
ATOM 579 C C . LYS A 1 73 ? -12.047 1.604 14.736 1.00 52.75 73 LYS A C 1
ATOM 581 O O . LYS A 1 73 ? -11.840 1.663 15.939 1.00 52.75 73 LYS A O 1
ATOM 586 N N . THR A 1 74 ? -13.077 2.209 14.139 1.00 53.16 74 THR A N 1
ATOM 587 C CA . THR A 1 74 ? -14.206 2.887 14.788 1.00 53.16 74 THR A CA 1
ATOM 588 C C . THR A 1 74 ? -14.847 2.065 15.911 1.00 53.16 74 THR A C 1
ATOM 590 O O . THR A 1 74 ? -15.084 2.596 16.984 1.00 53.16 74 THR A O 1
ATOM 593 N N . SER A 1 75 ? -15.072 0.761 15.727 1.00 55.69 75 SER A N 1
ATOM 594 C CA . SER A 1 75 ? -15.757 -0.073 16.723 1.00 55.69 75 SER A CA 1
ATOM 595 C C . SER A 1 75 ? -14.908 -0.286 17.982 1.00 55.69 75 SER A C 1
ATOM 597 O O . SER A 1 75 ? -15.428 -0.228 19.088 1.00 55.69 75 SER A O 1
ATOM 599 N N . GLY A 1 76 ? -13.594 -0.490 17.833 1.00 60.72 76 GLY A N 1
ATOM 600 C CA . GLY A 1 76 ? -12.680 -0.658 18.970 1.00 60.72 76 GLY A CA 1
ATOM 601 C C . GLY A 1 76 ? -12.419 0.643 19.739 1.00 60.72 76 GLY A C 1
ATOM 602 O O . GLY A 1 76 ? -12.328 0.622 20.967 1.00 60.72 76 GLY A O 1
ATOM 603 N N . ASP A 1 77 ? -12.358 1.774 19.029 1.00 67.38 77 ASP A N 1
ATOM 604 C CA . ASP A 1 77 ? -12.221 3.106 19.637 1.00 67.38 77 ASP A CA 1
ATOM 605 C C . ASP A 1 77 ? -13.496 3.510 20.389 1.00 67.38 77 ASP A C 1
ATOM 607 O O . ASP A 1 77 ? -13.412 4.010 21.508 1.00 67.38 77 ASP A O 1
ATOM 611 N N . SER A 1 78 ? -14.684 3.237 19.837 1.00 73.25 78 SER A N 1
ATOM 612 C CA . SER A 1 78 ? -15.949 3.482 20.541 1.00 73.25 78 SER A CA 1
ATOM 613 C C . SER A 1 78 ? -16.063 2.642 21.813 1.00 73.25 78 SER A C 1
ATOM 615 O O . SER A 1 78 ? -16.503 3.157 22.836 1.00 73.25 78 SER A O 1
ATOM 617 N N . LEU A 1 79 ? -15.619 1.379 21.799 1.00 76.38 79 LEU A N 1
ATOM 618 C CA . LEU A 1 79 ? -15.630 0.525 22.994 1.00 76.38 79 LEU A CA 1
ATOM 619 C C . LEU A 1 79 ? -14.672 1.031 24.082 1.00 76.38 79 LEU A C 1
ATOM 621 O O . LEU A 1 79 ? -15.074 1.142 25.236 1.00 76.38 79 LEU A O 1
ATOM 625 N N . THR A 1 80 ? -13.447 1.420 23.721 1.00 79.31 80 THR A N 1
ATOM 626 C CA . THR A 1 80 ? -12.491 1.998 24.687 1.00 79.31 80 THR A CA 1
ATOM 627 C C . THR A 1 80 ? -12.914 3.381 25.188 1.00 79.31 80 THR A C 1
ATOM 629 O O . THR A 1 80 ? -12.634 3.736 26.334 1.00 79.31 80 THR A O 1
ATOM 632 N N . GLN A 1 81 ? -13.616 4.175 24.375 1.00 80.00 81 GLN A N 1
ATOM 633 C CA . GLN A 1 81 ? -14.218 5.436 24.819 1.00 80.00 81 GLN A CA 1
ATOM 634 C C . GLN A 1 81 ? -15.397 5.207 25.772 1.00 80.00 81 GLN A C 1
ATOM 636 O O . GLN A 1 81 ? -15.499 5.914 26.774 1.00 80.00 81 GLN A O 1
ATOM 641 N N . LEU A 1 82 ? -16.246 4.207 25.511 1.00 80.06 82 LEU A N 1
ATOM 642 C CA . LEU A 1 82 ? -17.324 3.799 26.418 1.00 80.06 82 LEU A CA 1
ATOM 643 C C . LEU A 1 82 ? -16.776 3.305 27.764 1.00 80.06 82 LEU A C 1
ATOM 645 O O . LEU A 1 82 ? -17.330 3.653 28.803 1.00 80.06 82 LEU A O 1
ATOM 649 N N . GLU A 1 83 ? -15.671 2.559 27.756 1.00 82.88 83 GLU A N 1
ATOM 650 C CA . GLU A 1 83 ? -15.002 2.069 28.968 1.00 82.88 83 GLU A CA 1
ATOM 651 C C . GLU A 1 83 ? -14.429 3.226 29.807 1.00 82.88 83 GLU A C 1
ATOM 653 O O . GLU A 1 83 ? -14.703 3.326 31.001 1.00 82.88 83 GLU A O 1
ATOM 658 N N . LYS A 1 84 ? -13.755 4.197 29.172 1.00 83.25 84 LYS A N 1
ATOM 659 C CA . LYS A 1 84 ? -13.293 5.425 29.850 1.00 83.25 84 LYS A CA 1
ATOM 660 C C . LYS A 1 84 ? -14.438 6.283 30.389 1.00 83.25 84 LYS A C 1
ATOM 662 O O . LYS A 1 84 ? -14.295 6.907 31.438 1.00 83.25 84 LYS A O 1
ATOM 667 N N . LEU A 1 85 ? -15.559 6.350 29.671 1.00 80.31 85 LEU A N 1
ATOM 668 C CA . LEU A 1 85 ? -16.753 7.059 30.133 1.00 80.31 85 LEU A CA 1
ATOM 669 C C . LEU A 1 85 ? -17.377 6.363 31.350 1.00 80.31 85 LEU A C 1
ATOM 671 O O . LEU A 1 85 ? -17.830 7.055 32.260 1.00 80.31 85 LEU A O 1
ATOM 675 N N . ALA A 1 86 ? -17.368 5.026 31.390 1.00 82.94 86 ALA A N 1
ATOM 676 C CA . ALA A 1 86 ? -17.851 4.252 32.531 1.00 82.94 86 ALA A CA 1
ATOM 677 C C . ALA A 1 86 ? -16.959 4.466 33.765 1.00 82.94 86 ALA A C 1
ATOM 679 O O . ALA A 1 86 ? -17.471 4.751 34.842 1.00 82.94 86 ALA A O 1
ATOM 680 N N . GLU A 1 87 ? -15.632 4.481 33.598 1.00 83.56 87 GLU A N 1
ATOM 681 C C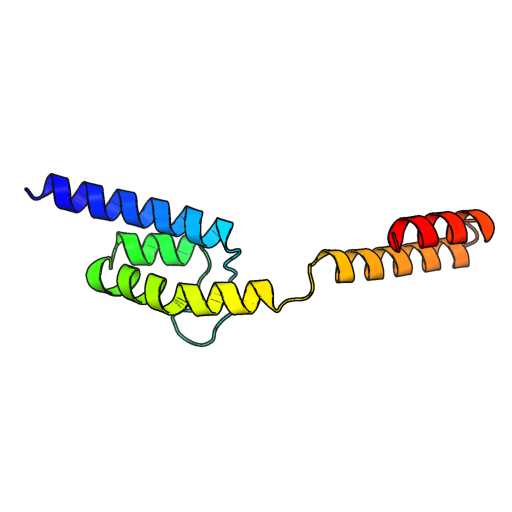A . GLU A 1 87 ? -14.711 4.812 34.696 1.00 83.56 87 GLU A CA 1
ATOM 682 C C . GLU A 1 87 ? -14.915 6.234 35.248 1.00 83.56 87 GLU A C 1
ATOM 684 O O . GLU A 1 87 ? -14.794 6.458 36.453 1.00 83.56 87 GLU A O 1
ATOM 689 N N . MET A 1 88 ? -15.199 7.224 34.389 1.00 79.50 88 MET A N 1
ATOM 690 C CA . MET A 1 88 ? -15.457 8.601 34.841 1.00 79.50 88 MET A CA 1
ATOM 691 C C . MET A 1 88 ? -16.777 8.727 35.608 1.00 79.50 88 MET A C 1
ATOM 693 O O . MET A 1 88 ? -16.861 9.524 36.545 1.00 79.50 88 MET A O 1
ATOM 697 N N . LYS A 1 89 ? -17.783 7.929 35.236 1.00 79.75 89 LYS A N 1
ATOM 698 C CA . LYS A 1 89 ? -19.051 7.812 35.960 1.00 79.75 89 LYS A CA 1
ATOM 699 C C . LYS A 1 89 ? -18.840 7.177 37.338 1.00 79.75 89 LYS A C 1
ATOM 701 O O . LYS A 1 89 ? -19.264 7.751 38.335 1.00 79.75 89 LYS A O 1
ATOM 706 N N . ASP A 1 90 ? -18.117 6.060 37.410 1.00 83.69 90 ASP A N 1
ATOM 707 C CA . ASP A 1 90 ? -17.855 5.354 38.674 1.00 83.69 90 ASP A CA 1
ATOM 708 C C . ASP A 1 90 ? -17.021 6.193 39.657 1.00 83.69 90 ASP A C 1
ATOM 710 O O . ASP A 1 90 ? -17.182 6.083 40.871 1.00 83.69 90 ASP A O 1
ATOM 714 N N . LYS A 1 91 ? -16.173 7.097 39.148 1.00 86.44 91 LYS A N 1
ATOM 715 C CA . LYS A 1 91 ? -15.439 8.086 39.962 1.00 86.44 91 LYS A CA 1
ATOM 716 C C . LYS A 1 91 ? -16.306 9.251 40.464 1.00 86.44 91 LYS A C 1
ATOM 718 O O . LYS A 1 91 ? -15.782 10.124 41.152 1.00 86.44 91 LYS A O 1
ATOM 723 N N . GLY A 1 92 ? -17.591 9.304 40.108 1.00 80.69 92 GLY A N 1
ATOM 724 C CA . GLY A 1 92 ? -18.506 10.387 40.481 1.00 80.69 92 GLY A CA 1
ATOM 725 C C . GLY A 1 92 ? -18.199 11.729 39.809 1.00 80.69 92 GLY A C 1
ATOM 726 O O . GLY A 1 92 ? -18.704 12.759 40.244 1.00 80.69 92 GLY A O 1
ATOM 727 N N . ILE A 1 93 ? -17.359 11.733 38.765 1.00 80.31 93 ILE A N 1
ATOM 728 C CA . ILE A 1 93 ? -16.998 12.940 37.999 1.00 80.31 93 ILE A CA 1
ATOM 729 C C . ILE A 1 93 ? -18.116 13.298 37.015 1.00 80.31 93 ILE A C 1
ATOM 731 O O . ILE A 1 93 ? -18.268 14.459 36.644 1.00 80.31 93 ILE A O 1
ATOM 735 N N . LEU A 1 94 ? -18.891 12.297 36.591 1.00 76.56 94 LEU A N 1
ATOM 736 C CA . LEU A 1 94 ? -19.961 12.437 35.619 1.00 76.56 94 LEU A CA 1
ATOM 737 C C . LEU A 1 94 ? -21.288 11.986 36.228 1.00 76.56 94 LEU A C 1
ATOM 739 O O . LEU A 1 94 ? -21.363 10.934 36.862 1.00 76.56 94 LEU A O 1
ATOM 743 N N . THR A 1 95 ? -22.336 12.769 35.998 1.00 81.19 95 THR A N 1
ATOM 744 C CA . THR A 1 95 ? -23.699 12.394 36.389 1.00 81.19 95 THR A CA 1
ATOM 745 C C . THR A 1 95 ? -24.265 11.320 35.452 1.00 81.19 95 THR A C 1
ATOM 747 O O . THR A 1 95 ? -23.862 11.205 34.290 1.00 81.19 95 THR A O 1
ATOM 750 N N . GLU A 1 96 ? -25.217 10.522 35.947 1.00 76.44 96 GLU A N 1
ATOM 751 C CA . GLU A 1 96 ? -25.876 9.439 35.194 1.00 76.44 96 GLU A CA 1
ATOM 752 C C . GLU A 1 96 ? -26.454 9.935 33.850 1.00 76.44 96 GLU A C 1
ATOM 754 O O . GLU A 1 96 ? -26.375 9.254 32.822 1.00 76.44 96 GLU A O 1
ATOM 759 N N . ASP A 1 97 ? -26.976 11.163 33.850 1.00 81.25 97 ASP A N 1
ATOM 760 C CA . ASP A 1 97 ? -27.595 11.808 32.693 1.00 81.25 97 ASP A CA 1
ATOM 761 C C . ASP A 1 97 ? -26.569 12.191 31.616 1.00 81.25 97 ASP A C 1
ATOM 763 O O . ASP A 1 97 ? -26.791 11.969 30.421 1.00 81.25 97 ASP A O 1
ATOM 767 N N . GLU A 1 98 ? -25.407 12.715 32.015 1.00 80.62 98 GLU A N 1
ATOM 768 C CA . GLU A 1 98 ? -24.324 13.071 31.093 1.00 80.62 98 GLU A CA 1
ATOM 769 C C . GLU A 1 98 ? -23.665 11.835 30.467 1.00 80.62 98 GLU A C 1
ATOM 771 O O . GLU A 1 98 ? -23.296 11.855 29.285 1.00 80.62 98 GLU A O 1
ATOM 776 N N . PHE A 1 99 ? -23.569 10.740 31.225 1.00 80.00 99 PHE A N 1
ATOM 777 C CA . PHE A 1 99 ? -23.104 9.454 30.709 1.00 80.00 99 PHE A CA 1
ATOM 778 C C . PHE A 1 99 ? -24.054 8.907 29.634 1.00 80.00 99 PHE A C 1
ATOM 780 O O . PHE A 1 99 ? -23.615 8.533 28.540 1.00 80.00 99 PHE A O 1
ATOM 787 N N . ASN A 1 100 ? -25.363 8.915 29.905 1.00 83.50 100 ASN A N 1
ATOM 788 C CA . ASN A 1 100 ? -26.369 8.425 28.963 1.00 83.50 100 ASN A CA 1
ATOM 789 C C . ASN A 1 100 ? -26.402 9.239 27.663 1.00 83.50 100 ASN A C 1
ATOM 791 O O . ASN A 1 100 ? -26.534 8.653 26.584 1.00 83.50 100 ASN A O 1
ATOM 795 N N . ARG A 1 101 ? -26.203 10.561 27.737 1.00 84.06 101 ARG A N 1
ATOM 796 C CA . ARG A 1 101 ? -26.129 11.428 26.551 1.00 84.06 101 ARG A CA 1
ATOM 797 C C . ARG A 1 101 ? -24.946 11.070 25.647 1.00 84.06 101 ARG A C 1
ATOM 799 O O . ARG A 1 101 ? -25.131 10.885 24.446 1.00 84.06 101 ARG A O 1
ATOM 806 N N . LYS A 1 102 ? -23.749 10.897 26.223 1.00 79.31 102 LYS A N 1
ATOM 807 C CA . LYS A 1 102 ? -22.540 10.523 25.463 1.00 79.31 102 LYS A CA 1
ATOM 808 C C . LYS A 1 102 ? -22.602 9.103 24.904 1.00 79.31 102 LYS A C 1
ATOM 810 O O . LYS A 1 102 ? -22.124 8.856 23.800 1.00 79.31 102 LYS A O 1
ATOM 815 N N . LYS A 1 103 ? -23.226 8.170 25.629 1.00 79.19 103 LYS A N 1
ATOM 816 C CA . LYS A 1 103 ? -23.461 6.805 25.139 1.00 79.19 103 LYS A CA 1
ATOM 817 C C . LYS A 1 103 ? -24.363 6.794 23.901 1.00 79.19 103 LYS A C 1
ATOM 819 O O . LYS A 1 103 ? -24.092 6.038 22.973 1.00 79.19 103 LYS A O 1
ATOM 824 N N . GLN A 1 104 ? -25.408 7.625 23.874 1.00 81.25 104 GLN A N 1
ATOM 825 C CA . GLN A 1 104 ? -26.287 7.743 22.707 1.00 81.25 104 GLN A CA 1
ATOM 826 C C . GLN A 1 104 ? -25.601 8.408 21.508 1.00 81.25 104 GLN A C 1
ATOM 828 O O . GLN A 1 104 ? -25.847 7.991 20.381 1.00 81.25 104 GLN A O 1
ATOM 833 N N . GLU A 1 105 ? -24.722 9.391 21.726 1.00 78.75 105 GLU A N 1
ATOM 834 C CA . GLU A 1 105 ? -23.909 9.974 20.644 1.00 78.75 105 GLU A CA 1
ATOM 835 C C . GLU A 1 105 ? -22.941 8.959 20.023 1.00 78.75 105 GLU A C 1
ATOM 837 O O . GLU A 1 105 ? -22.774 8.949 18.808 1.00 78.75 105 GLU A O 1
ATOM 842 N N . LEU A 1 106 ? -22.333 8.087 20.834 1.00 71.00 106 LEU A N 1
ATOM 843 C CA . LEU A 1 106 ? -21.361 7.085 20.370 1.00 71.00 106 LEU A CA 1
ATOM 844 C C . LEU A 1 106 ? -21.979 5.888 19.630 1.00 71.00 106 LEU A C 1
ATOM 846 O O . LEU A 1 106 ? -21.254 5.144 18.972 1.00 71.00 106 LEU A O 1
ATOM 850 N N . LEU A 1 107 ? -23.288 5.674 19.772 1.00 69.88 107 LEU A N 1
ATOM 851 C CA . LEU A 1 107 ? -24.035 4.576 19.143 1.00 69.88 107 LEU A CA 1
ATOM 852 C C . LEU A 1 107 ? -24.800 5.005 17.879 1.00 69.88 107 LEU A C 1
ATOM 854 O O . LEU A 1 107 ? -25.549 4.198 17.328 1.00 69.88 107 LEU A O 1
ATOM 858 N N . LYS A 1 108 ? -24.647 6.262 17.454 1.00 60.91 108 LYS A N 1
ATOM 859 C CA . LYS A 1 108 ? -25.306 6.845 16.282 1.00 60.91 108 LYS A CA 1
ATOM 860 C C . LYS A 1 108 ? -24.446 6.701 15.029 1.00 60.91 108 LYS A C 1
ATOM 862 O O . LYS A 1 108 ? -25.047 6.495 13.953 1.00 60.91 108 LYS A O 1
#

Secondary structure (DSSP, 8-state):
-HHHHHHHHHHHHHHHHHHHHHTT--TTSSSSTT---HHHHHHHHHHSHHHHHHHHHHHHHHHHHHHHHS--HHHHHHHHHHHHHHHHHHTTSS-HHHHHHHHHHHT-

Radius of gyration: 21.87 Å; chains: 1; bounding box: 45×28×65 Å

pLDDT: mean 86.9, std 11.55, range [51.69, 98.19]

Foldseek 3Di:
DVVVVLCVLLVLLVVQLVLQVVLPQDQPQDDDPPSDGSVVLSVCSNPVVVPSVVVSVVCSVVSNVSSVPPDPVLVVVLVVVLVVLVVCVVVVVDDPVRNVVVNVVSVD

Sequence (108 aa):
MDYLIILIIIGTSIWVYFDAKSIGVKKGQITGIANMGPLGWFFVCLFLWIIGFPVYLAKRGEFKRINSSQPSKTSGDSLTQLEKLAEMKDKGILTEDEFNRKKQELLK